Protein AF-A0A1A0VDX7-F1 (afdb_monomer_lite)

Secondary structure (DSSP, 8-state):
------PPPPPHHHHHHHHHHHHHHHHHHHHHHTT---HHHHHHHHHHHHHS---HHHHHHS----TT-GGGHHHHHHHHHTSPTTS---EES-GGGHHHHHHHHHHHHHH-TT-EEEEEEEETTEEEEEEE--TT--HHHHHHHHHHHHHHHHTTTS---PPPP--------

Structure (mmCIF, N/CA/C/O backbone):
data_AF-A0A1A0VDX7-F1
#
_entry.id   AF-A0A1A0VDX7-F1
#
loop_
_atom_site.group_PDB
_atom_site.id
_atom_site.type_symbol
_atom_site.label_atom_id
_atom_site.label_alt_id
_atom_site.label_comp_id
_atom_site.label_asym_id
_atom_site.label_entity_id
_atom_site.label_seq_id
_atom_site.pdbx_PDB_ins_code
_atom_site.Cartn_x
_atom_site.Cartn_y
_atom_site.Cartn_z
_atom_site.occupancy
_atom_site.B_iso_or_equiv
_atom_site.auth_seq_id
_atom_site.auth_comp_id
_atom_site.auth_asym_id
_atom_site.auth_atom_id
_atom_site.pdbx_PDB_model_num
ATOM 1 N N . MET A 1 1 ? 23.451 -8.815 0.748 1.00 27.81 1 MET A N 1
ATOM 2 C CA . MET A 1 1 ? 23.181 -9.697 1.904 1.00 27.81 1 MET A CA 1
ATOM 3 C C . MET A 1 1 ? 21.747 -9.428 2.319 1.00 27.81 1 MET A C 1
ATOM 5 O O . MET A 1 1 ? 21.522 -8.558 3.147 1.00 27.81 1 MET A O 1
ATOM 9 N N . SER A 1 2 ? 20.785 -10.066 1.654 1.00 35.44 2 SER A N 1
ATOM 10 C CA . SER A 1 2 ? 19.369 -9.882 1.971 1.00 35.44 2 SER A CA 1
ATOM 11 C C . SER A 1 2 ? 19.094 -10.648 3.253 1.00 35.44 2 SER A C 1
ATOM 13 O O . SER A 1 2 ? 19.196 -11.874 3.272 1.00 35.44 2 SER A O 1
ATOM 15 N N . ALA A 1 3 ? 18.869 -9.915 4.341 1.00 36.47 3 ALA A N 1
ATOM 16 C CA . ALA A 1 3 ? 18.320 -10.501 5.543 1.00 36.47 3 ALA A CA 1
ATOM 17 C C . ALA A 1 3 ? 16.961 -11.082 5.154 1.00 36.47 3 ALA A C 1
ATOM 19 O O . ALA A 1 3 ? 16.063 -10.350 4.741 1.00 36.47 3 ALA A O 1
ATOM 20 N N . ASP A 1 4 ? 16.854 -12.402 5.244 1.00 40.34 4 ASP A N 1
ATOM 21 C CA . ASP A 1 4 ? 15.592 -13.121 5.333 1.00 40.34 4 ASP A CA 1
ATOM 22 C C . ASP A 1 4 ? 14.968 -12.702 6.675 1.00 40.34 4 ASP A C 1
ATOM 24 O O . ASP A 1 4 ? 15.114 -13.354 7.708 1.00 40.34 4 ASP A O 1
ATOM 28 N N . GLY A 1 5 ? 14.457 -11.470 6.700 1.00 41.31 5 GLY A N 1
ATOM 29 C CA . GLY A 1 5 ? 13.836 -10.850 7.853 1.00 41.31 5 GLY A CA 1
ATOM 30 C C . GLY A 1 5 ? 12.484 -11.504 8.018 1.00 41.31 5 GLY A C 1
ATOM 31 O O . GLY A 1 5 ? 11.535 -11.129 7.334 1.00 41.31 5 GLY A O 1
ATOM 32 N N . ALA A 1 6 ? 12.423 -12.529 8.865 1.00 51.28 6 ALA A N 1
ATOM 33 C CA . ALA A 1 6 ? 11.177 -13.163 9.253 1.00 51.28 6 ALA A CA 1
ATOM 34 C C . ALA A 1 6 ? 10.200 -12.067 9.699 1.00 51.28 6 ALA A C 1
ATOM 36 O O . ALA A 1 6 ? 10.399 -11.439 10.739 1.00 51.28 6 ALA A O 1
ATOM 37 N N . ILE A 1 7 ? 9.190 -11.794 8.869 1.00 55.62 7 ILE A N 1
ATOM 38 C CA . ILE A 1 7 ? 8.160 -10.810 9.187 1.00 55.62 7 ILE A CA 1
ATOM 39 C C . ILE A 1 7 ? 7.453 -11.323 10.441 1.00 55.62 7 ILE A C 1
ATOM 41 O O . ILE A 1 7 ? 6.972 -12.459 10.425 1.00 55.62 7 ILE A O 1
ATOM 45 N N . PRO A 1 8 ? 7.417 -10.544 11.533 1.00 57.72 8 PRO A N 1
ATOM 46 C CA . PRO A 1 8 ? 6.766 -10.989 12.749 1.00 57.72 8 PRO A CA 1
ATOM 47 C C . PRO A 1 8 ? 5.265 -11.146 12.483 1.00 57.72 8 PRO A C 1
ATOM 49 O O . PRO A 1 8 ? 4.595 -10.211 12.042 1.00 57.72 8 PRO A O 1
ATOM 52 N N . GLU A 1 9 ? 4.739 -12.343 12.730 1.00 52.75 9 GLU A N 1
ATOM 53 C CA . GLU A 1 9 ? 3.300 -12.585 12.785 1.00 52.75 9 GLU A CA 1
ATOM 54 C C . GLU A 1 9 ? 2.796 -12.253 14.194 1.00 52.75 9 GLU A C 1
ATOM 56 O O . GLU A 1 9 ? 3.409 -12.639 15.196 1.00 52.75 9 GLU A O 1
ATOM 61 N N . LEU A 1 10 ? 1.655 -11.562 14.292 1.00 54.03 10 LEU A N 1
ATOM 62 C CA . LEU A 1 10 ? 0.918 -11.506 15.553 1.00 54.03 10 LEU A CA 1
ATOM 63 C C . LEU A 1 10 ? 0.532 -12.941 15.910 1.00 54.03 10 LEU A C 1
ATOM 65 O O . LEU A 1 10 ? -0.225 -13.574 15.182 1.00 54.03 10 LEU A O 1
ATOM 69 N N . SER A 1 11 ? 1.035 -13.456 17.033 1.00 52.56 11 SER A N 1
ATOM 70 C CA . SER A 1 11 ? 0.619 -14.780 17.510 1.00 52.56 11 SER A CA 1
ATOM 71 C C . SER A 1 11 ? -0.908 -14.841 17.679 1.00 52.56 11 SER A C 1
ATOM 73 O O . SER A 1 11 ? -1.513 -13.846 18.091 1.00 52.56 11 SER A O 1
ATOM 75 N N . ASP A 1 12 ? -1.522 -16.012 17.469 1.00 51.88 12 ASP A N 1
ATOM 76 C CA . ASP A 1 12 ? -2.977 -16.252 17.604 1.00 51.88 12 ASP A CA 1
ATOM 77 C C . ASP A 1 12 ? -3.584 -15.704 18.917 1.00 51.88 12 ASP A C 1
ATOM 79 O O . ASP A 1 12 ? -4.766 -15.364 19.002 1.00 51.88 12 ASP A O 1
ATOM 83 N N . ARG A 1 13 ? -2.764 -15.591 19.973 1.00 52.97 13 ARG A N 1
ATOM 84 C CA . ARG A 1 13 ? -3.149 -15.060 21.290 1.00 52.97 13 ARG A CA 1
ATOM 85 C C . ARG A 1 13 ? -3.329 -13.533 21.308 1.00 52.97 13 ARG A C 1
ATOM 87 O O . ARG A 1 13 ? -4.023 -13.025 22.187 1.00 52.97 13 ARG A O 1
ATOM 94 N N . GLN A 1 14 ? -2.716 -12.810 20.373 1.00 52.97 14 GLN A N 1
ATOM 95 C CA . GLN A 1 14 ? -2.766 -11.347 20.263 1.00 52.97 14 GLN A CA 1
ATOM 96 C C . GLN A 1 14 ? -3.724 -10.849 19.172 1.00 52.97 14 GLN A C 1
ATOM 98 O O . GLN A 1 14 ? -4.194 -9.715 19.249 1.00 52.97 14 GLN A O 1
ATOM 103 N N . GLU A 1 15 ? -4.094 -11.699 18.211 1.00 57.47 15 GLU A N 1
ATOM 104 C CA . GLU A 1 15 ? -4.949 -11.312 17.084 1.00 57.47 15 GLU A CA 1
ATOM 105 C C . GLU A 1 15 ? -6.391 -10.961 17.507 1.00 57.47 15 GLU A C 1
ATOM 107 O O . GLU A 1 15 ? -6.949 -9.951 17.075 1.00 57.47 15 GLU A O 1
ATOM 112 N N . MET A 1 16 ? -6.998 -11.755 18.399 1.00 53.91 16 MET A N 1
ATOM 113 C CA . MET A 1 16 ? -8.359 -11.507 18.901 1.00 53.91 16 MET A CA 1
ATOM 114 C C . MET A 1 16 ? -8.468 -10.215 19.742 1.00 53.91 16 MET A C 1
ATOM 116 O O . MET A 1 16 ? -9.358 -9.409 19.455 1.00 53.91 16 MET A O 1
ATOM 120 N N . PRO A 1 17 ? -7.579 -9.956 20.728 1.00 61.50 17 PRO A N 1
ATOM 121 C CA . PRO A 1 17 ? -7.538 -8.675 21.438 1.00 61.50 17 PRO A CA 1
ATOM 122 C C . PRO A 1 17 ? -7.327 -7.480 20.505 1.00 61.50 17 PRO A C 1
ATOM 124 O O . PRO A 1 17 ? -7.993 -6.459 20.652 1.00 61.50 17 PRO A O 1
ATOM 127 N N . TRP A 1 18 ? -6.450 -7.615 19.509 1.00 60.97 18 TRP A N 1
ATOM 128 C CA . TRP A 1 18 ? -6.153 -6.545 18.562 1.00 60.97 18 TRP A CA 1
ATOM 129 C C . TRP A 1 18 ? -7.344 -6.191 17.666 1.00 60.97 18 TRP A C 1
ATOM 131 O O . TRP A 1 18 ? -7.665 -5.012 17.499 1.00 60.97 18 TRP A O 1
ATOM 141 N N . ARG A 1 19 ? -8.047 -7.197 17.129 1.00 63.59 19 ARG A N 1
ATOM 142 C CA . ARG A 1 19 ? -9.270 -6.989 16.335 1.00 63.59 19 ARG A CA 1
ATOM 143 C C . ARG A 1 19 ? -10.370 -6.299 17.147 1.00 63.59 19 ARG A C 1
ATOM 145 O O . ARG A 1 19 ? -11.067 -5.436 16.619 1.00 63.59 19 ARG A O 1
ATOM 152 N N . ALA A 1 20 ? -10.504 -6.640 18.429 1.00 63.88 20 ALA A N 1
ATOM 153 C CA . ALA A 1 20 ? -11.453 -5.980 19.323 1.00 63.88 20 ALA A CA 1
ATOM 154 C C . ALA A 1 20 ? -11.070 -4.511 19.569 1.00 63.88 20 ALA A C 1
ATOM 156 O O . ALA A 1 20 ? -11.893 -3.621 19.386 1.00 63.88 20 ALA A O 1
ATOM 157 N N . VAL A 1 21 ? -9.801 -4.240 19.887 1.00 64.81 21 VAL A N 1
ATOM 158 C CA . VAL A 1 21 ? -9.303 -2.878 20.141 1.00 64.81 21 VAL A CA 1
ATOM 159 C C . VAL A 1 21 ? -9.393 -1.986 18.901 1.00 64.81 21 VAL A C 1
ATOM 161 O O . VAL A 1 21 ? -9.791 -0.830 19.005 1.00 64.81 21 VAL A O 1
ATOM 164 N N . THR A 1 22 ? -9.066 -2.500 17.714 1.00 63.88 22 THR A N 1
ATOM 165 C CA . THR A 1 22 ? -9.176 -1.734 16.459 1.00 63.88 22 THR A CA 1
ATOM 166 C C . THR A 1 22 ? -10.621 -1.441 16.070 1.00 63.88 22 THR A C 1
ATOM 168 O O . THR A 1 22 ? -10.902 -0.345 15.584 1.00 63.88 22 THR A O 1
ATOM 171 N N . SER A 1 23 ? -11.548 -2.371 16.322 1.00 64.88 23 SER A N 1
ATOM 172 C CA . SER A 1 23 ? -12.982 -2.126 16.143 1.00 64.88 23 SER A CA 1
ATOM 173 C C . SER A 1 23 ? -13.500 -1.066 17.120 1.00 64.88 23 SER A C 1
ATOM 175 O O . SER A 1 23 ? -14.141 -0.115 16.676 1.00 64.88 23 SER A O 1
ATOM 177 N N . ASP A 1 24 ? -13.165 -1.183 18.412 1.00 64.38 24 ASP A N 1
ATOM 178 C CA . ASP A 1 24 ? -13.534 -0.212 19.454 1.00 64.38 24 ASP A CA 1
ATOM 179 C C . ASP A 1 24 ? -13.005 1.192 19.114 1.00 64.38 24 ASP A C 1
ATOM 181 O O . ASP A 1 24 ? -13.719 2.186 19.243 1.00 64.38 24 ASP A O 1
ATOM 185 N N . LEU A 1 25 ? -11.759 1.294 18.636 1.00 65.12 25 LEU A N 1
ATOM 186 C CA . LEU A 1 25 ? -11.162 2.563 18.211 1.00 65.12 25 LEU A CA 1
ATOM 187 C C . LEU A 1 25 ? -11.836 3.146 16.967 1.00 65.12 25 LEU A C 1
ATOM 189 O O . LEU A 1 25 ? -11.978 4.365 16.875 1.00 65.12 25 LEU A O 1
ATOM 193 N N . ARG A 1 26 ? -12.257 2.305 16.016 1.00 69.06 26 ARG A N 1
ATOM 194 C CA . ARG A 1 26 ? -12.993 2.756 14.829 1.00 69.06 26 ARG A CA 1
ATOM 195 C C . ARG A 1 26 ? -14.366 3.306 15.207 1.00 69.06 26 ARG A C 1
ATOM 197 O O . ARG A 1 26 ? -14.685 4.419 14.806 1.00 69.06 26 ARG A O 1
ATOM 204 N N . GLU A 1 27 ? -15.127 2.570 16.012 1.00 70.25 27 GLU A N 1
ATOM 205 C CA . GLU A 1 27 ? -16.433 3.007 16.526 1.00 70.25 27 GLU A CA 1
ATOM 206 C C . GLU A 1 27 ? -16.302 4.305 17.339 1.00 70.25 27 GLU A C 1
ATOM 208 O O . GLU A 1 27 ? -17.075 5.249 17.180 1.00 70.25 27 GLU A O 1
ATOM 213 N N . MET A 1 28 ? -15.262 4.409 18.167 1.00 72.06 28 MET A N 1
ATOM 214 C CA . MET A 1 28 ? -14.940 5.645 18.879 1.00 72.06 28 MET A CA 1
ATOM 215 C C . MET A 1 28 ? -14.585 6.796 17.937 1.00 72.06 28 MET A C 1
ATOM 217 O O . MET A 1 28 ? -15.014 7.923 18.174 1.00 72.06 28 MET A O 1
ATOM 221 N N . GLY A 1 29 ? -13.832 6.534 16.867 1.00 65.88 29 GLY A N 1
ATOM 222 C CA . GLY A 1 29 ? -13.526 7.518 15.829 1.00 65.88 29 GLY A CA 1
ATOM 223 C C . GLY A 1 29 ? -14.785 8.041 15.135 1.00 65.88 29 GLY A C 1
ATOM 224 O O . GLY A 1 29 ? -14.930 9.251 14.978 1.00 65.88 29 GLY A O 1
ATOM 225 N N . GLU A 1 30 ? -15.722 7.152 14.801 1.00 75.31 30 GLU A N 1
ATOM 226 C CA . GLU A 1 30 ? -17.039 7.508 14.254 1.00 75.31 30 GLU A CA 1
ATOM 227 C C . GLU A 1 30 ? -17.811 8.410 15.231 1.00 75.31 30 GLU A C 1
ATOM 229 O O . GLU A 1 30 ? -18.251 9.495 14.855 1.00 75.31 30 GLU A O 1
ATOM 234 N N . ARG A 1 31 ? -17.859 8.055 16.524 1.00 66.81 31 ARG A N 1
ATOM 235 C CA . ARG A 1 31 ? -18.506 8.879 17.563 1.00 66.81 31 ARG A CA 1
ATOM 236 C C . ARG A 1 31 ? -17.848 10.247 17.750 1.00 66.81 31 ARG A C 1
ATOM 238 O O . ARG A 1 31 ? -18.543 11.231 18.002 1.00 66.81 31 ARG A O 1
ATOM 245 N N . VAL A 1 32 ? -16.521 10.335 17.641 1.00 70.62 32 VAL A N 1
ATOM 246 C CA . VAL A 1 32 ? -15.788 11.612 17.693 1.00 70.62 32 VAL A CA 1
ATOM 247 C C . VAL A 1 32 ? -16.136 12.479 16.482 1.00 70.62 32 VAL A C 1
ATOM 249 O O . VAL A 1 32 ? -16.413 13.665 16.651 1.00 70.62 32 VAL A O 1
ATOM 252 N N . CYS A 1 33 ? -16.164 11.902 15.278 1.00 66.25 33 CYS A N 1
ATOM 253 C CA . CYS A 1 33 ? -16.541 12.607 14.052 1.00 66.25 33 CYS A CA 1
ATOM 254 C C . CYS A 1 33 ? -17.996 13.095 14.072 1.00 66.25 33 CYS A C 1
ATOM 256 O O . CYS A 1 33 ? -18.263 14.216 13.641 1.00 66.25 33 CYS A O 1
ATOM 258 N N . ASP A 1 34 ? -18.902 12.301 14.639 1.00 76.19 34 ASP A N 1
ATOM 259 C CA . ASP A 1 34 ? -20.319 12.643 14.788 1.00 76.19 34 ASP A CA 1
ATOM 260 C C . ASP A 1 34 ? -20.593 13.571 15.990 1.00 76.19 34 ASP A C 1
ATOM 262 O O . ASP A 1 34 ? -21.730 13.983 16.220 1.00 76.19 34 ASP A O 1
ATOM 266 N N . GLY A 1 35 ? -19.563 13.912 16.777 1.00 75.00 35 GLY A N 1
ATOM 267 C CA . GLY A 1 35 ? -19.669 14.782 17.954 1.00 75.00 35 GLY A CA 1
ATOM 268 C C . GLY A 1 35 ? -20.400 14.154 19.148 1.00 75.00 35 GLY A C 1
ATOM 269 O O . GLY A 1 35 ? -20.801 14.864 20.067 1.00 75.00 35 GLY A O 1
ATOM 270 N N . THR A 1 36 ? -20.586 12.832 19.139 1.00 79.38 36 THR A N 1
ATOM 271 C CA . THR A 1 36 ? -21.302 12.058 20.170 1.00 79.38 36 THR A CA 1
ATOM 272 C C . THR A 1 36 ? -20.369 11.369 21.171 1.00 79.38 36 THR A C 1
ATOM 274 O O . THR A 1 36 ? -20.831 10.744 22.131 1.00 79.38 36 THR A O 1
ATOM 277 N N . ALA A 1 37 ? -19.053 11.459 20.966 1.00 81.56 37 ALA A N 1
ATOM 278 C CA . ALA A 1 37 ? -18.064 10.959 21.911 1.00 81.56 37 ALA A CA 1
ATOM 279 C C . ALA A 1 37 ? -17.883 11.925 23.085 1.00 81.56 37 ALA A C 1
ATOM 281 O O . ALA A 1 37 ? -17.656 13.122 22.897 1.00 81.56 37 ALA A O 1
ATOM 282 N N . THR A 1 38 ? -17.922 11.390 24.304 1.00 80.50 38 THR A N 1
ATOM 283 C CA . THR A 1 38 ? -17.536 12.140 25.502 1.00 80.50 38 THR A CA 1
ATOM 284 C C . THR A 1 38 ? -16.036 11.996 25.776 1.00 80.50 38 THR A C 1
ATOM 286 O O . THR A 1 38 ? -15.381 11.066 25.295 1.00 80.50 38 THR A O 1
ATOM 289 N N . THR A 1 39 ? -15.481 12.899 26.588 1.00 74.75 39 THR A N 1
ATOM 290 C CA . THR A 1 39 ? -14.096 12.803 27.089 1.00 74.75 39 THR A CA 1
ATOM 291 C C . THR A 1 39 ? -13.855 11.515 27.887 1.00 74.75 39 THR A C 1
ATOM 293 O O . THR A 1 39 ? -12.774 10.933 27.822 1.00 74.75 39 THR A O 1
ATOM 296 N N . GLU A 1 40 ? -14.863 11.036 28.623 1.00 76.00 40 GLU A N 1
ATOM 297 C CA . GLU A 1 40 ? -14.790 9.776 29.373 1.00 76.00 40 GLU A CA 1
ATOM 298 C C . GLU A 1 40 ? -14.754 8.560 28.444 1.00 76.00 40 GLU A C 1
ATOM 300 O O . GLU A 1 40 ? -13.942 7.662 28.663 1.00 76.00 40 GLU A O 1
ATOM 305 N N . ASP A 1 41 ? -15.545 8.558 27.366 1.00 72.56 41 ASP A N 1
ATOM 306 C CA . ASP A 1 41 ? -15.489 7.506 26.344 1.00 72.56 41 ASP A CA 1
ATOM 307 C C . ASP A 1 41 ? -14.098 7.434 25.686 1.00 72.56 41 ASP A C 1
ATOM 309 O O . ASP A 1 41 ? -13.554 6.348 25.472 1.00 72.56 41 ASP A O 1
ATOM 313 N N . THR A 1 42 ? -13.483 8.590 25.403 1.00 66.38 42 THR A N 1
ATOM 314 C CA . THR A 1 42 ? -12.137 8.658 24.802 1.00 66.38 42 THR A CA 1
ATOM 315 C C . THR A 1 42 ? -11.059 8.161 25.758 1.00 66.38 42 THR A C 1
ATOM 317 O O . THR A 1 42 ? -10.201 7.371 25.360 1.00 66.38 42 THR A O 1
ATOM 320 N N . HIS A 1 43 ? -11.118 8.562 27.028 1.00 69.62 43 HIS A N 1
ATOM 321 C CA . HIS A 1 43 ? -10.208 8.065 28.061 1.00 69.62 43 HIS A CA 1
ATOM 322 C C . HIS A 1 43 ? -10.365 6.561 28.305 1.00 69.62 43 HIS A C 1
ATOM 324 O O . HIS A 1 43 ? -9.368 5.859 28.474 1.00 69.62 43 HIS A O 1
ATOM 330 N N . ALA A 1 44 ? -11.594 6.044 28.299 1.00 74.31 44 ALA A N 1
ATOM 331 C CA . ALA A 1 44 ? -11.850 4.620 28.468 1.00 74.31 44 ALA A CA 1
ATOM 332 C C . ALA A 1 44 ? -11.267 3.797 27.309 1.00 74.31 44 ALA A C 1
ATOM 334 O O . ALA A 1 44 ? -10.619 2.780 27.556 1.00 74.31 44 ALA A O 1
ATOM 335 N N . ALA A 1 45 ? -11.439 4.249 26.063 1.00 68.62 45 ALA A N 1
ATOM 336 C CA . ALA A 1 45 ? -10.856 3.599 24.890 1.00 68.62 45 ALA A CA 1
ATOM 337 C C . ALA A 1 45 ? -9.317 3.626 24.917 1.00 68.62 45 ALA A C 1
ATOM 339 O O . ALA A 1 45 ? -8.671 2.605 24.681 1.00 68.62 45 ALA A O 1
ATOM 340 N N . LEU A 1 46 ? -8.725 4.766 25.290 1.00 63.12 46 LEU A N 1
ATOM 341 C CA . LEU A 1 46 ? -7.273 4.911 25.410 1.00 63.12 46 LEU A CA 1
ATOM 342 C C . LEU A 1 46 ? -6.689 4.025 26.523 1.00 63.12 46 LEU A C 1
ATOM 344 O O . LEU A 1 46 ? -5.665 3.378 26.321 1.00 63.12 46 LEU A O 1
ATOM 348 N N . ASN A 1 47 ? -7.354 3.937 27.678 1.00 69.44 47 ASN A N 1
ATOM 349 C CA . ASN A 1 47 ? -6.919 3.071 28.775 1.00 69.44 47 ASN A CA 1
ATOM 350 C C . ASN A 1 47 ? -6.957 1.585 28.396 1.00 69.44 47 ASN A C 1
ATOM 352 O O . ASN A 1 47 ? -6.071 0.839 28.810 1.00 69.44 47 ASN A O 1
ATOM 356 N N . ARG A 1 48 ? -7.936 1.145 27.592 1.00 68.44 48 ARG A N 1
ATOM 357 C CA . ARG A 1 48 ? -7.959 -0.226 27.052 1.00 68.44 48 ARG A CA 1
ATOM 358 C C . ARG A 1 48 ? -6.781 -0.476 26.116 1.00 68.44 48 ARG A C 1
ATOM 360 O O . ARG A 1 48 ? -6.136 -1.505 26.256 1.00 68.44 48 ARG A O 1
ATOM 367 N N . LEU A 1 49 ? -6.467 0.480 25.236 1.00 63.94 49 LEU A N 1
ATOM 368 C CA . LEU A 1 49 ? -5.319 0.395 24.329 1.00 63.94 49 LEU A CA 1
ATOM 369 C C . LEU A 1 49 ? -3.990 0.276 25.094 1.00 63.94 49 LEU A C 1
ATOM 371 O O . LEU A 1 49 ? -3.186 -0.588 24.772 1.00 63.94 49 LEU A O 1
ATOM 375 N N . ILE A 1 50 ? -3.778 1.099 26.127 1.00 61.75 50 ILE A N 1
ATOM 376 C CA . ILE A 1 50 ? -2.550 1.085 26.948 1.00 61.75 50 ILE A CA 1
ATOM 377 C C . ILE A 1 50 ? -2.460 -0.182 27.814 1.00 61.75 50 ILE A C 1
ATOM 379 O O . ILE A 1 50 ? -1.369 -0.650 28.120 1.00 61.75 50 ILE A O 1
ATOM 383 N N . SER A 1 51 ? -3.604 -0.746 28.209 1.00 66.56 51 SER A N 1
ATOM 384 C CA . SER A 1 51 ? -3.659 -1.990 28.989 1.00 66.56 51 SER A CA 1
ATOM 385 C C . SER A 1 51 ? -3.426 -3.244 28.140 1.00 66.56 51 SER A C 1
ATOM 387 O O . SER A 1 51 ? -3.266 -4.332 28.694 1.00 66.56 51 SER A O 1
ATOM 389 N N . CYS A 1 52 ? -3.425 -3.126 26.809 1.00 64.06 52 CYS A N 1
ATOM 390 C CA . CYS A 1 52 ? -3.002 -4.207 25.936 1.00 64.06 52 CYS A CA 1
ATOM 391 C C . CYS A 1 52 ? -1.474 -4.281 25.937 1.00 64.06 52 CYS A C 1
ATOM 393 O O . CYS A 1 52 ? -0.801 -3.387 25.435 1.00 64.06 52 CYS A O 1
ATOM 395 N N . ASP A 1 53 ? -0.941 -5.367 26.496 1.00 60.09 53 ASP A N 1
ATOM 396 C CA . ASP A 1 53 ? 0.488 -5.696 26.507 1.00 60.09 53 ASP A CA 1
ATOM 397 C C . ASP A 1 53 ? 0.932 -6.132 25.098 1.00 60.09 53 ASP A C 1
ATOM 399 O O . ASP A 1 53 ? 1.113 -7.315 24.794 1.00 60.09 53 ASP A O 1
ATOM 403 N N . ILE A 1 54 ? 0.950 -5.165 24.181 1.00 63.41 54 ILE A N 1
ATOM 404 C CA . ILE A 1 54 ? 1.346 -5.333 22.787 1.00 63.41 54 ILE A CA 1
ATOM 405 C C . ILE A 1 54 ? 2.657 -4.589 22.605 1.00 63.41 54 ILE A C 1
ATOM 407 O O . ILE A 1 54 ? 2.742 -3.386 22.853 1.00 63.41 54 ILE A O 1
ATOM 411 N N . ASP A 1 55 ? 3.665 -5.312 22.131 1.00 67.75 55 ASP A N 1
ATOM 412 C CA . ASP A 1 55 ? 4.926 -4.715 21.733 1.00 67.75 55 ASP A CA 1
ATOM 413 C C . ASP A 1 55 ? 4.697 -3.766 20.530 1.00 67.75 55 ASP A C 1
ATOM 415 O O . ASP A 1 55 ? 4.253 -4.220 19.466 1.00 67.75 55 ASP A O 1
ATOM 419 N N . PRO A 1 56 ? 4.950 -2.448 20.669 1.00 62.66 56 PRO A N 1
ATOM 420 C CA . PRO A 1 56 ? 4.660 -1.466 19.622 1.00 62.66 56 PRO A CA 1
ATOM 421 C C . PRO A 1 56 ? 5.432 -1.721 18.323 1.00 62.66 56 PRO A C 1
ATOM 423 O O . PRO A 1 56 ? 4.947 -1.403 17.237 1.00 62.66 56 PRO A O 1
ATOM 426 N N . GLU A 1 57 ? 6.631 -2.295 18.427 1.00 63.81 57 GLU A N 1
ATOM 427 C CA . GLU A 1 57 ? 7.477 -2.630 17.284 1.00 63.81 57 GLU A CA 1
ATOM 428 C C . GLU A 1 57 ? 6.903 -3.822 16.503 1.00 63.81 57 GLU A C 1
ATOM 430 O O . GLU A 1 57 ? 6.749 -3.754 15.280 1.00 63.81 57 GLU A O 1
ATOM 435 N N . THR A 1 58 ? 6.469 -4.866 17.209 1.00 67.81 58 THR A N 1
ATOM 436 C CA . THR A 1 58 ? 5.756 -6.021 16.644 1.00 67.81 58 THR A CA 1
ATOM 437 C C . THR A 1 58 ? 4.468 -5.593 15.942 1.00 67.81 58 THR A C 1
ATOM 439 O O . THR A 1 58 ? 4.196 -6.023 14.819 1.00 67.81 58 THR A O 1
ATOM 442 N N . LEU A 1 59 ? 3.695 -4.692 16.553 1.00 64.31 59 LEU A N 1
ATOM 443 C CA . LEU A 1 59 ? 2.444 -4.201 15.977 1.00 64.31 59 LEU A CA 1
ATOM 444 C C . LEU A 1 59 ? 2.660 -3.445 14.659 1.00 64.31 59 LEU A C 1
ATOM 446 O O . LEU A 1 59 ? 1.930 -3.662 13.693 1.00 64.31 59 LEU A O 1
ATOM 450 N N . CYS A 1 60 ? 3.674 -2.581 14.601 1.00 63.66 60 CYS A N 1
ATOM 451 C CA . CYS A 1 60 ? 4.015 -1.829 13.393 1.00 63.66 60 CYS A CA 1
ATOM 452 C C . CYS A 1 60 ? 4.500 -2.735 12.250 1.00 63.66 60 CYS A C 1
ATOM 454 O O . CYS A 1 60 ? 4.265 -2.434 11.077 1.00 63.66 60 CYS A O 1
ATOM 456 N N . ASN A 1 61 ? 5.158 -3.846 12.576 1.00 73.50 61 ASN A N 1
ATOM 457 C CA . ASN A 1 61 ? 5.764 -4.732 11.586 1.00 73.50 61 ASN A CA 1
ATOM 458 C C . ASN A 1 61 ? 4.861 -5.902 11.162 1.00 73.50 61 ASN A C 1
ATOM 460 O O . ASN A 1 61 ? 5.186 -6.574 10.182 1.00 73.50 61 ASN A O 1
ATOM 464 N N . THR A 1 62 ? 3.722 -6.127 11.821 1.00 74.00 62 THR A N 1
ATOM 465 C CA . THR A 1 62 ? 2.805 -7.215 11.449 1.00 74.00 62 THR A CA 1
ATOM 466 C C . THR A 1 62 ? 1.989 -6.879 10.200 1.00 74.00 62 THR A C 1
ATOM 468 O O . THR A 1 62 ? 1.455 -5.779 10.069 1.00 74.00 62 THR A O 1
ATOM 471 N N . LEU A 1 63 ? 1.830 -7.856 9.299 1.00 76.44 63 LEU A N 1
ATOM 472 C CA . LEU A 1 63 ? 0.973 -7.756 8.113 1.00 76.44 63 LEU A CA 1
ATOM 473 C C . LEU A 1 63 ? -0.508 -7.634 8.504 1.00 76.44 63 LEU A C 1
ATOM 475 O O . LEU A 1 63 ? -1.138 -8.607 8.914 1.00 76.44 63 LEU A O 1
ATOM 479 N N . CYS A 1 64 ? -1.094 -6.452 8.321 1.00 75.31 64 CYS A N 1
ATOM 480 C CA . CYS A 1 64 ? -2.523 -6.240 8.534 1.00 75.31 64 CYS A CA 1
ATOM 481 C C . CYS A 1 64 ? -3.292 -6.412 7.215 1.00 75.31 64 CYS A C 1
ATOM 483 O O . CYS A 1 64 ? -3.543 -5.443 6.491 1.00 75.31 64 CYS A O 1
ATOM 485 N N . ILE A 1 65 ? -3.641 -7.660 6.881 1.00 76.50 65 ILE A N 1
ATOM 486 C CA . ILE A 1 65 ? -4.473 -7.969 5.710 1.00 76.50 65 ILE A CA 1
ATOM 487 C C . ILE A 1 65 ? -5.945 -7.687 6.060 1.00 76.50 65 ILE A C 1
ATOM 489 O O . ILE A 1 65 ? -6.453 -8.251 7.034 1.00 76.50 65 ILE A O 1
ATOM 493 N N . PRO A 1 66 ? -6.663 -6.854 5.281 1.00 76.56 66 PRO A N 1
ATOM 494 C CA . PRO A 1 66 ? -8.083 -6.614 5.511 1.00 76.56 66 PRO A CA 1
ATOM 495 C C . PRO A 1 66 ? -8.903 -7.918 5.433 1.00 76.56 66 PRO A C 1
ATOM 497 O O . PRO A 1 66 ? -8.719 -8.698 4.494 1.00 76.56 66 PRO A O 1
ATOM 500 N N . PRO A 1 67 ? -9.834 -8.179 6.371 1.00 72.69 67 PRO A N 1
ATOM 501 C CA . PRO A 1 67 ? -10.621 -9.418 6.384 1.00 72.69 67 PRO A CA 1
ATOM 502 C C . PRO A 1 67 ? -11.577 -9.541 5.184 1.00 72.69 67 PRO A C 1
ATOM 504 O O . PRO A 1 67 ? -12.002 -10.639 4.832 1.00 72.69 67 PRO A O 1
ATOM 507 N N . ASP A 1 68 ? -11.904 -8.425 4.536 1.00 78.62 68 ASP A N 1
ATOM 508 C CA . ASP A 1 68 ? -12.722 -8.317 3.328 1.00 78.62 68 ASP A CA 1
ATOM 509 C C . ASP A 1 68 ? -11.905 -8.401 2.024 1.00 78.62 68 ASP A C 1
ATOM 511 O O . ASP A 1 68 ? -12.469 -8.288 0.934 1.00 78.62 68 ASP A O 1
ATOM 515 N N . ALA A 1 69 ? -10.591 -8.660 2.100 1.00 78.12 69 ALA A N 1
ATOM 516 C CA . ALA A 1 69 ? -9.716 -8.769 0.930 1.00 78.12 69 ALA A CA 1
ATOM 517 C C . ALA A 1 69 ? -10.147 -9.865 -0.061 1.00 78.12 69 ALA A C 1
ATOM 519 O O . ALA A 1 69 ? -9.931 -9.734 -1.271 1.00 78.12 69 ALA A O 1
ATOM 520 N N . GLY A 1 70 ? -10.773 -10.943 0.426 1.00 85.44 70 GLY A N 1
ATOM 521 C CA . GLY A 1 70 ? -11.278 -12.041 -0.399 1.00 85.44 70 GLY A CA 1
ATOM 522 C C . GLY A 1 70 ? -10.220 -12.557 -1.383 1.00 85.44 70 GLY A C 1
ATOM 523 O O . GLY A 1 70 ? -9.111 -12.907 -0.993 1.00 85.44 70 GLY A O 1
ATOM 524 N N . ARG A 1 71 ? -10.536 -12.544 -2.686 1.00 87.12 71 ARG A N 1
ATOM 525 C CA . ARG A 1 71 ? -9.622 -12.991 -3.760 1.00 87.12 71 ARG A CA 1
ATOM 526 C C . ARG A 1 71 ? -8.349 -12.149 -3.929 1.00 87.12 71 ARG A C 1
ATOM 528 O O . ARG A 1 71 ? -7.480 -12.534 -4.700 1.00 87.12 71 ARG A O 1
ATOM 535 N N . TYR A 1 72 ? -8.273 -10.982 -3.293 1.00 87.06 72 TYR A N 1
ATOM 536 C CA . TYR A 1 72 ? -7.129 -10.075 -3.379 1.00 87.06 72 TYR A CA 1
ATOM 537 C C . TYR A 1 72 ? -6.174 -10.205 -2.191 1.00 87.06 72 TYR A C 1
ATOM 539 O O . TYR A 1 72 ? -5.149 -9.531 -2.197 1.00 87.06 72 TYR A O 1
ATOM 547 N N . ALA A 1 73 ? -6.470 -11.062 -1.206 1.00 83.56 73 ALA A N 1
ATOM 548 C CA . ALA A 1 73 ? -5.663 -11.221 0.006 1.00 83.56 73 ALA A CA 1
ATOM 549 C C . ALA A 1 73 ? -4.173 -11.445 -0.299 1.00 83.56 73 ALA A C 1
ATOM 551 O O . ALA A 1 73 ? -3.342 -10.689 0.189 1.00 83.56 73 ALA A O 1
ATOM 552 N N . GLU A 1 74 ? -3.845 -12.379 -1.197 1.00 85.69 74 GLU A N 1
ATOM 553 C CA . GLU A 1 74 ? -2.456 -12.667 -1.594 1.00 85.69 74 GLU A CA 1
ATOM 554 C C . GLU A 1 74 ? -1.760 -11.469 -2.262 1.00 85.69 74 GLU A C 1
ATOM 556 O O . GLU A 1 74 ? -0.567 -11.229 -2.072 1.00 85.69 74 GLU A O 1
ATOM 561 N N . ALA A 1 75 ? -2.497 -10.690 -3.060 1.00 87.56 75 ALA A N 1
ATOM 562 C CA . ALA A 1 75 ? -1.948 -9.505 -3.712 1.00 87.56 75 ALA A CA 1
ATOM 563 C C . ALA A 1 75 ? -1.690 -8.377 -2.708 1.00 87.56 75 ALA A C 1
ATOM 565 O O . ALA A 1 75 ? -0.653 -7.719 -2.775 1.00 87.56 75 ALA A O 1
ATOM 566 N N . LEU A 1 76 ? -2.606 -8.172 -1.759 1.00 87.25 76 LEU A N 1
ATOM 567 C CA . LEU A 1 76 ? -2.425 -7.196 -0.687 1.00 87.25 76 LEU A CA 1
ATOM 568 C C . LEU A 1 76 ? -1.289 -7.610 0.249 1.00 87.25 76 LEU A C 1
ATOM 570 O O . LEU A 1 76 ? -0.484 -6.765 0.623 1.00 87.25 76 LEU A O 1
ATOM 574 N N . GLU A 1 77 ? -1.173 -8.897 0.570 1.00 87.62 77 GLU A N 1
ATOM 575 C CA . GLU A 1 77 ? -0.060 -9.427 1.355 1.00 87.62 77 GLU A CA 1
ATOM 576 C C . GLU A 1 77 ? 1.284 -9.128 0.684 1.00 87.62 77 GLU A C 1
ATOM 578 O O . GLU A 1 77 ? 2.184 -8.585 1.320 1.00 87.62 77 GLU A O 1
ATOM 583 N N . ARG A 1 78 ? 1.411 -9.400 -0.620 1.00 89.62 78 ARG A N 1
ATOM 584 C CA . ARG A 1 78 ? 2.623 -9.092 -1.392 1.00 89.62 78 ARG A CA 1
ATOM 585 C C . ARG A 1 78 ? 2.999 -7.613 -1.312 1.00 89.62 78 ARG A C 1
ATOM 587 O O . ARG A 1 78 ? 4.163 -7.296 -1.095 1.00 89.62 78 ARG A O 1
ATOM 594 N N . ILE A 1 79 ? 2.020 -6.722 -1.439 1.00 88.81 79 ILE A N 1
ATOM 595 C CA . ILE A 1 79 ? 2.226 -5.272 -1.320 1.00 88.81 79 ILE A CA 1
ATOM 596 C C . ILE A 1 79 ? 2.674 -4.896 0.093 1.00 88.81 79 ILE A C 1
ATOM 598 O O . ILE A 1 79 ? 3.603 -4.111 0.252 1.00 88.81 79 ILE A O 1
ATOM 602 N N . LEU A 1 80 ? 2.050 -5.470 1.122 1.00 86.44 80 LEU A N 1
ATOM 603 C CA . LEU A 1 80 ? 2.415 -5.230 2.517 1.00 86.44 80 LEU A CA 1
ATOM 604 C C . LEU A 1 80 ? 3.840 -5.708 2.834 1.00 86.44 80 LEU A C 1
ATOM 606 O O . LEU A 1 80 ? 4.551 -5.047 3.587 1.00 86.44 80 LEU A O 1
ATOM 610 N N . ARG A 1 81 ? 4.296 -6.807 2.221 1.00 87.50 81 ARG A N 1
ATOM 611 C CA . ARG A 1 81 ? 5.681 -7.296 2.343 1.00 87.50 81 ARG A CA 1
ATOM 612 C C . ARG A 1 81 ? 6.711 -6.350 1.715 1.00 87.50 81 ARG A C 1
ATOM 614 O O . ARG A 1 81 ? 7.861 -6.357 2.136 1.00 87.50 81 ARG A O 1
ATOM 621 N N . ARG A 1 82 ? 6.309 -5.509 0.753 1.00 87.50 82 ARG A N 1
ATOM 622 C CA . ARG A 1 82 ? 7.162 -4.456 0.166 1.00 87.50 82 ARG A CA 1
ATOM 623 C C . ARG A 1 82 ? 7.299 -3.222 1.057 1.00 87.50 82 ARG A C 1
ATOM 625 O O . ARG A 1 82 ? 8.042 -2.308 0.700 1.00 87.50 82 ARG A O 1
ATOM 632 N N . ILE A 1 83 ? 6.570 -3.168 2.174 1.00 86.94 83 ILE A N 1
ATOM 633 C CA . ILE A 1 83 ? 6.687 -2.092 3.154 1.00 86.94 83 ILE A CA 1
ATOM 634 C C . ILE A 1 83 ? 7.877 -2.385 4.081 1.00 86.94 83 ILE A C 1
ATOM 636 O O . ILE A 1 83 ? 7.872 -3.432 4.747 1.00 86.94 83 ILE A O 1
ATOM 640 N N . PRO A 1 84 ? 8.896 -1.500 4.135 1.00 83.19 84 PRO A N 1
ATOM 641 C CA . PRO A 1 84 ? 10.035 -1.668 5.032 1.00 83.19 84 PRO A CA 1
ATOM 642 C C . PRO A 1 84 ? 9.610 -1.686 6.505 1.00 83.19 84 PRO A C 1
ATOM 644 O O . PRO A 1 84 ? 8.587 -1.107 6.878 1.00 83.19 84 PRO A O 1
ATOM 647 N N . ASP A 1 85 ? 10.416 -2.320 7.357 1.00 77.62 85 ASP A N 1
ATOM 648 C CA . ASP A 1 85 ? 10.177 -2.320 8.803 1.00 77.62 85 ASP A CA 1
ATOM 649 C C . ASP A 1 85 ? 10.128 -0.888 9.367 1.00 77.62 85 ASP A C 1
ATOM 651 O O . ASP A 1 85 ? 10.801 0.027 8.884 1.00 77.62 85 ASP A O 1
ATOM 655 N N . GLY A 1 86 ? 9.300 -0.684 10.391 1.00 71.62 86 GLY A N 1
ATOM 656 C CA . GLY A 1 86 ? 9.118 0.606 11.062 1.00 71.62 86 GLY A CA 1
ATOM 657 C C . GLY A 1 86 ? 8.150 1.576 10.374 1.00 71.62 86 GLY A C 1
ATOM 658 O O . GLY A 1 86 ? 7.844 2.620 10.947 1.00 71.62 86 GLY A O 1
ATOM 659 N N . TRP A 1 87 ? 7.621 1.245 9.189 1.00 74.44 87 TRP A N 1
ATOM 660 C CA . TRP A 1 87 ? 6.660 2.100 8.469 1.00 74.44 87 TRP A CA 1
ATOM 661 C C . TRP A 1 87 ? 5.187 1.838 8.807 1.00 74.44 87 TRP A C 1
ATOM 663 O O . TRP A 1 87 ? 4.348 2.705 8.555 1.00 74.44 87 TRP A O 1
ATOM 673 N N . GLY A 1 88 ? 4.864 0.679 9.390 1.00 75.81 88 GLY A N 1
ATOM 674 C CA . GLY A 1 88 ? 3.480 0.250 9.601 1.00 75.81 88 GLY A CA 1
ATOM 675 C C . GLY A 1 88 ? 2.935 -0.513 8.392 1.00 75.81 88 GLY A C 1
ATOM 676 O O . GLY A 1 88 ? 2.581 0.090 7.377 1.00 75.81 88 GLY A O 1
ATOM 677 N N . ARG A 1 89 ? 2.830 -1.845 8.483 1.00 81.25 89 ARG A N 1
ATOM 678 C CA . ARG A 1 89 ? 2.317 -2.695 7.390 1.00 81.25 89 ARG A CA 1
ATOM 679 C C . ARG A 1 89 ? 0.783 -2.755 7.370 1.00 81.25 89 ARG A C 1
ATOM 681 O O . ARG A 1 89 ? 0.183 -3.807 7.593 1.00 81.25 89 ARG A O 1
ATOM 688 N N . TRP A 1 90 ? 0.136 -1.627 7.066 1.00 77.94 90 TRP A N 1
ATOM 689 C CA . TRP A 1 90 ? -1.322 -1.537 6.910 1.00 77.94 90 TRP A CA 1
ATOM 690 C C . TRP A 1 90 ? -1.753 -0.819 5.627 1.00 77.94 90 TRP A C 1
ATOM 692 O O . TRP A 1 90 ? -1.031 -0.005 5.050 1.00 77.94 90 TRP A O 1
ATOM 702 N N . ILE A 1 91 ? -2.994 -1.075 5.215 1.00 81.00 91 ILE A N 1
ATOM 703 C CA . ILE A 1 91 ? -3.641 -0.443 4.064 1.00 81.00 91 ILE A CA 1
ATOM 704 C C . ILE A 1 91 ? -4.855 0.349 4.550 1.00 81.00 91 ILE A C 1
ATOM 706 O O . ILE A 1 91 ? -5.680 -0.165 5.298 1.00 81.00 91 ILE A O 1
ATOM 710 N N . SER A 1 92 ? -4.976 1.604 4.116 1.00 80.19 92 SER A N 1
ATOM 711 C CA . SER A 1 92 ? -6.057 2.508 4.538 1.00 80.19 92 SER A CA 1
ATOM 712 C C . SER A 1 92 ? -6.932 2.908 3.343 1.00 80.19 92 SER A C 1
ATOM 714 O O . SER A 1 92 ? -6.957 4.068 2.926 1.00 80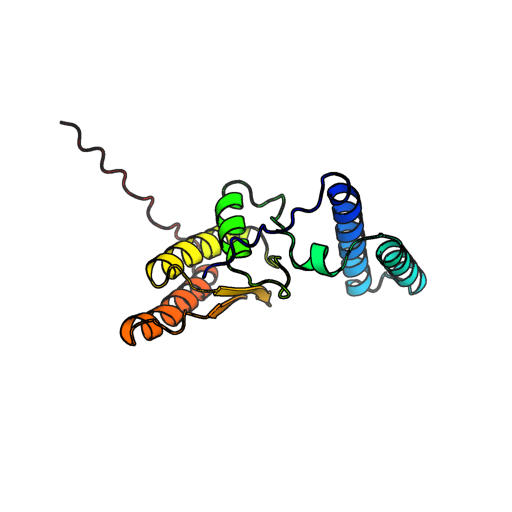.19 92 SER A O 1
ATOM 716 N N . HIS A 1 93 ? -7.589 1.923 2.725 1.00 80.94 93 HIS A N 1
ATOM 717 C CA . HIS A 1 93 ? -8.576 2.123 1.658 1.00 80.94 93 HIS A CA 1
ATOM 718 C C . HIS A 1 93 ? -9.592 0.973 1.591 1.00 80.94 93 HIS A C 1
ATOM 720 O O . HIS A 1 93 ? -9.282 -0.157 1.970 1.00 80.94 93 HIS A O 1
ATOM 726 N N . ASP A 1 94 ? -10.764 1.240 1.018 1.00 79.25 94 ASP A N 1
ATOM 727 C CA . ASP A 1 94 ? -11.852 0.261 0.911 1.00 79.25 94 ASP A CA 1
ATOM 728 C C . ASP A 1 94 ? -11.655 -0.764 -0.222 1.00 79.25 94 ASP A C 1
ATOM 730 O O . ASP A 1 94 ? -10.848 -0.574 -1.142 1.00 79.25 94 ASP A O 1
ATOM 734 N N . ALA A 1 95 ? -12.475 -1.822 -0.210 1.00 81.38 95 ALA A N 1
ATOM 735 C CA . ALA A 1 95 ? -12.438 -2.931 -1.168 1.00 81.38 95 ALA A CA 1
ATOM 736 C C . ALA A 1 95 ? -12.557 -2.540 -2.649 1.00 81.38 95 ALA A C 1
ATOM 738 O O . ALA A 1 95 ? -12.077 -3.258 -3.529 1.00 81.38 95 ALA A O 1
ATOM 739 N N . GLY A 1 96 ? -13.135 -1.372 -2.948 1.00 82.62 96 GLY A N 1
ATOM 740 C CA . GLY A 1 96 ? -13.206 -0.837 -4.311 1.00 82.62 96 GLY A CA 1
ATOM 741 C C . GLY A 1 96 ? -11.834 -0.595 -4.957 1.00 82.62 96 GLY A C 1
ATOM 742 O O . GLY A 1 96 ? -11.736 -0.570 -6.184 1.00 82.62 96 GLY A O 1
ATOM 743 N N . TRP A 1 97 ? -10.773 -0.454 -4.158 1.00 85.25 97 TRP A N 1
ATOM 744 C CA . TRP A 1 97 ? -9.412 -0.223 -4.643 1.00 85.25 97 TRP A CA 1
ATOM 745 C C . TRP A 1 97 ? -8.589 -1.491 -4.836 1.00 85.25 97 TRP A C 1
ATOM 747 O O . TRP A 1 97 ? -7.594 -1.441 -5.558 1.00 85.25 97 TRP A O 1
ATOM 757 N N . TYR A 1 98 ? -8.994 -2.626 -4.258 1.00 87.31 98 TYR A N 1
ATOM 758 C CA . TYR A 1 98 ? -8.212 -3.868 -4.310 1.00 87.31 98 TYR A CA 1
ATOM 759 C C . TYR A 1 98 ? -7.839 -4.305 -5.733 1.00 87.31 98 TYR A C 1
ATOM 761 O O . TYR A 1 98 ? -6.666 -4.602 -5.955 1.00 87.31 98 TYR A O 1
ATOM 769 N N . PRO A 1 99 ? -8.748 -4.273 -6.732 1.00 88.25 99 PRO A N 1
ATOM 770 C CA . PRO A 1 99 ? -8.390 -4.639 -8.101 1.00 88.25 99 PRO A CA 1
ATOM 771 C C . PRO A 1 99 ? -7.343 -3.701 -8.715 1.00 88.25 99 PRO A C 1
ATOM 773 O O . PRO A 1 99 ? -6.458 -4.151 -9.437 1.00 88.25 99 PRO A O 1
ATOM 776 N N . ILE A 1 100 ? -7.454 -2.400 -8.430 1.00 88.50 100 ILE A N 1
ATOM 777 C CA . ILE A 1 100 ? -6.582 -1.358 -8.987 1.00 88.50 100 ILE A CA 1
ATOM 778 C C . ILE A 1 100 ? -5.188 -1.481 -8.375 1.00 88.50 100 ILE A C 1
ATOM 780 O O . ILE A 1 100 ? -4.193 -1.461 -9.089 1.00 88.50 100 ILE A O 1
ATOM 784 N N . VAL A 1 101 ? -5.124 -1.645 -7.056 1.00 89.50 101 VAL A N 1
ATOM 785 C CA . VAL A 1 101 ? -3.875 -1.747 -6.300 1.00 89.50 101 VAL A CA 1
ATOM 786 C C . VAL A 1 101 ? -3.148 -3.061 -6.597 1.00 89.50 101 VAL A C 1
ATOM 788 O O . VAL A 1 101 ? -1.939 -3.039 -6.804 1.00 89.50 101 VAL A O 1
ATOM 791 N N . ALA A 1 102 ? -3.870 -4.180 -6.714 1.00 90.31 102 ALA A N 1
ATOM 792 C CA . ALA A 1 102 ? -3.281 -5.460 -7.107 1.00 90.31 102 ALA A CA 1
ATOM 793 C C . ALA A 1 102 ? -2.671 -5.409 -8.518 1.00 90.31 102 ALA A C 1
ATOM 795 O O . ALA A 1 102 ? -1.540 -5.846 -8.713 1.00 90.31 102 ALA A O 1
ATOM 796 N N . ASN A 1 103 ? -3.386 -4.830 -9.492 1.00 90.62 103 ASN A N 1
ATOM 797 C CA . ASN A 1 103 ? -2.859 -4.681 -10.849 1.00 90.62 103 ASN A CA 1
ATOM 798 C C . ASN A 1 103 ? -1.697 -3.680 -10.919 1.00 90.62 103 ASN A C 1
ATOM 800 O O . ASN A 1 103 ? -0.754 -3.885 -11.680 1.00 90.62 103 ASN A O 1
ATOM 804 N N . LEU A 1 104 ? -1.751 -2.608 -10.125 1.00 90.81 104 LEU A N 1
ATOM 805 C CA . LEU A 1 104 ? -0.651 -1.658 -10.012 1.00 90.81 104 LEU A CA 1
ATOM 806 C C . LEU A 1 104 ? 0.618 -2.353 -9.503 1.00 90.81 104 LEU A C 1
ATOM 808 O O . LEU A 1 104 ? 1.666 -2.183 -10.116 1.00 90.81 104 LEU A O 1
ATOM 812 N N . ASP A 1 105 ? 0.523 -3.171 -8.450 1.00 92.44 105 ASP A N 1
ATOM 813 C CA . ASP A 1 105 ? 1.679 -3.911 -7.929 1.00 92.44 105 ASP A CA 1
ATOM 814 C C . ASP A 1 105 ? 2.286 -4.855 -8.969 1.00 92.44 105 ASP A C 1
ATOM 816 O O . ASP A 1 105 ? 3.499 -4.851 -9.142 1.00 92.44 105 ASP A O 1
ATOM 820 N N . GLU A 1 106 ? 1.466 -5.597 -9.720 1.0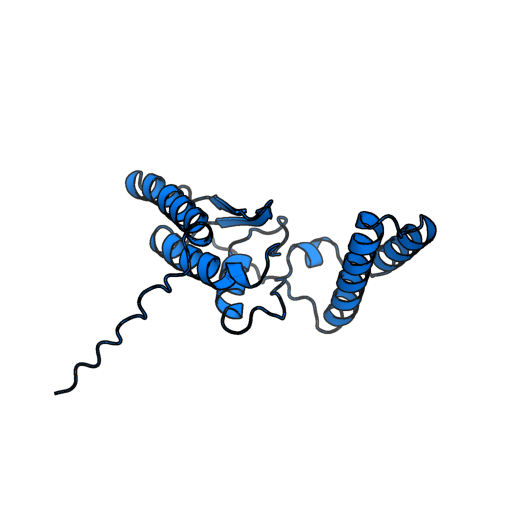0 90.88 106 GLU A N 1
ATOM 821 C CA . GLU A 1 106 ? 1.956 -6.473 -10.795 1.00 90.88 106 GLU A CA 1
ATOM 822 C C . GLU A 1 106 ? 2.757 -5.698 -11.849 1.00 90.88 106 GLU A C 1
ATOM 824 O O . GLU A 1 106 ? 3.809 -6.146 -12.305 1.00 90.88 106 GLU A O 1
ATOM 829 N N . ARG A 1 107 ? 2.270 -4.513 -12.229 1.00 91.31 107 ARG A N 1
ATOM 830 C CA . ARG A 1 107 ? 2.918 -3.665 -13.233 1.00 91.31 107 ARG A CA 1
ATOM 831 C C . ARG A 1 107 ? 4.199 -3.023 -12.709 1.00 91.31 107 ARG A C 1
ATOM 833 O O . ARG A 1 107 ? 5.169 -2.947 -13.456 1.00 91.31 107 ARG A O 1
ATOM 840 N N . LEU A 1 108 ? 4.213 -2.573 -11.454 1.00 89.44 108 LEU A N 1
ATOM 841 C CA . LEU A 1 108 ? 5.411 -2.010 -10.825 1.00 89.44 108 LEU A CA 1
ATOM 842 C C . LEU A 1 108 ? 6.472 -3.086 -10.598 1.00 89.44 108 LEU A C 1
ATOM 844 O O . LEU A 1 108 ? 7.622 -2.870 -10.958 1.00 89.44 108 LEU A O 1
ATOM 848 N N . ALA A 1 109 ? 6.079 -4.269 -10.121 1.00 89.75 109 ALA A N 1
ATOM 849 C CA . ALA A 1 109 ? 6.978 -5.406 -9.935 1.00 89.75 109 ALA A CA 1
ATOM 850 C C . ALA A 1 109 ? 7.594 -5.904 -11.254 1.00 89.75 109 ALA A C 1
ATOM 852 O O . ALA A 1 109 ? 8.696 -6.445 -11.251 1.00 89.75 109 ALA A O 1
ATOM 853 N N . ALA A 1 110 ? 6.898 -5.726 -12.383 1.00 89.19 110 ALA A N 1
ATOM 854 C CA . ALA A 1 110 ? 7.435 -6.036 -13.708 1.00 89.19 110 ALA A CA 1
ATOM 855 C C . ALA A 1 110 ? 8.482 -5.015 -14.195 1.00 89.19 110 ALA A C 1
ATOM 857 O O . ALA A 1 110 ? 9.322 -5.361 -15.023 1.00 89.19 110 ALA A O 1
ATOM 858 N N . ILE A 1 111 ? 8.421 -3.768 -13.710 1.00 88.12 111 ILE A N 1
ATOM 859 C CA . ILE A 1 111 ? 9.421 -2.724 -13.988 1.00 88.12 111 ILE A CA 1
ATOM 860 C C . ILE A 1 111 ? 10.623 -2.897 -13.061 1.00 88.12 111 ILE A C 1
ATOM 862 O O . ILE A 1 111 ? 11.765 -2.848 -13.512 1.00 88.12 111 ILE A O 1
ATOM 866 N N . ASP A 1 112 ? 10.348 -3.092 -11.777 1.00 87.81 112 ASP A N 1
ATOM 867 C CA . ASP A 1 112 ? 11.334 -3.186 -10.715 1.00 87.81 112 ASP A CA 1
ATOM 868 C C . ASP A 1 112 ? 10.865 -4.194 -9.668 1.00 87.81 112 ASP A C 1
ATOM 870 O O . ASP A 1 112 ? 9.976 -3.881 -8.882 1.00 87.81 112 ASP A O 1
ATOM 874 N N . PRO A 1 113 ? 11.425 -5.408 -9.627 1.00 88.44 113 PRO A N 1
ATOM 875 C CA . PRO A 1 113 ? 11.036 -6.406 -8.640 1.00 88.44 113 PRO A CA 1
ATOM 876 C C . PRO A 1 113 ? 11.291 -5.972 -7.194 1.00 88.44 113 PRO A C 1
ATOM 878 O O . PRO A 1 113 ? 10.552 -6.420 -6.313 1.00 88.44 113 PRO A O 1
ATOM 881 N N . ASP A 1 114 ? 12.260 -5.080 -6.964 1.00 87.31 114 ASP A N 1
ATOM 882 C CA . ASP A 1 114 ? 12.763 -4.686 -5.642 1.00 87.31 114 ASP A CA 1
ATOM 883 C C . ASP A 1 114 ? 12.213 -3.333 -5.163 1.00 87.31 114 ASP A C 1
ATOM 885 O O . ASP A 1 114 ? 12.644 -2.800 -4.139 1.00 87.31 114 ASP A O 1
ATOM 889 N N . TYR A 1 115 ? 11.220 -2.783 -5.870 1.00 90.88 115 TYR A N 1
ATOM 890 C CA . TYR A 1 115 ? 10.588 -1.533 -5.468 1.00 90.88 115 TYR A CA 1
ATOM 8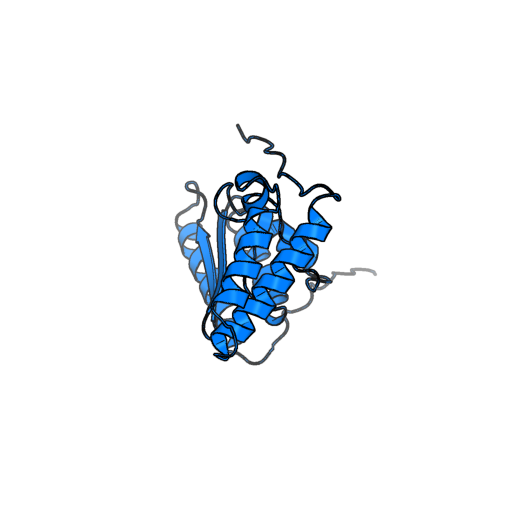91 C C . TYR A 1 115 ? 9.930 -1.652 -4.087 1.00 90.88 115 TYR A C 1
ATOM 893 O O . TYR A 1 115 ? 9.329 -2.679 -3.732 1.00 90.88 115 TYR A O 1
ATOM 901 N N . VAL A 1 116 ? 9.977 -0.553 -3.337 1.00 89.94 116 VAL A N 1
ATOM 902 C CA . VAL A 1 116 ? 9.435 -0.476 -1.979 1.00 89.94 116 VAL A CA 1
ATOM 903 C C . VAL A 1 116 ? 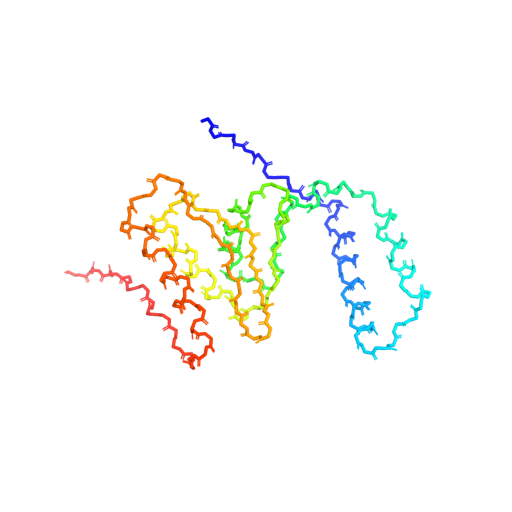8.157 0.347 -1.935 1.00 89.94 116 VAL A C 1
ATOM 905 O O . VAL A 1 116 ? 7.972 1.319 -2.677 1.00 89.94 116 VAL A O 1
ATOM 908 N N . VAL A 1 117 ? 7.268 -0.024 -1.021 1.00 90.75 117 VAL A N 1
ATOM 909 C CA . VAL A 1 117 ? 6.019 0.688 -0.749 1.00 90.75 117 VAL A CA 1
ATOM 910 C C . VAL A 1 117 ? 6.139 1.355 0.609 1.00 90.75 117 VAL A C 1
ATOM 912 O O . VAL A 1 117 ? 6.515 0.736 1.586 1.00 90.75 117 VAL A O 1
ATOM 915 N N . HIS A 1 118 ? 5.804 2.631 0.695 1.00 86.25 118 HIS A N 1
ATOM 916 C CA . HIS A 1 118 ? 5.844 3.371 1.953 1.00 86.25 118 HIS A CA 1
ATOM 917 C C . HIS A 1 118 ? 4.453 3.515 2.558 1.00 86.25 118 HIS A C 1
ATOM 919 O O . HIS A 1 118 ? 4.281 3.437 3.769 1.00 86.25 118 HIS A O 1
ATOM 925 N N . GLN A 1 119 ? 3.442 3.762 1.718 1.00 85.06 119 GLN A N 1
ATOM 926 C CA . GLN A 1 119 ? 2.073 3.934 2.186 1.00 85.06 119 GLN A CA 1
ATOM 927 C C . GLN A 1 119 ? 1.064 3.797 1.045 1.00 85.06 119 GLN A C 1
ATOM 929 O O . GLN A 1 119 ? 1.225 4.407 -0.015 1.00 85.06 119 GLN A O 1
ATOM 934 N N . VAL A 1 120 ? -0.041 3.097 1.311 1.00 87.25 120 VAL A N 1
ATOM 935 C CA . VAL A 1 120 ? -1.200 3.031 0.414 1.00 87.25 120 VAL A CA 1
ATOM 936 C C . VAL A 1 120 ? -2.450 3.490 1.164 1.00 87.25 120 VAL A C 1
ATOM 938 O O . VAL A 1 120 ? -2.832 2.904 2.178 1.00 87.25 120 VAL A O 1
ATOM 941 N N . LYS A 1 121 ? -3.078 4.575 0.697 1.00 84.75 121 LYS A N 1
ATOM 942 C CA . LYS A 1 121 ? -4.275 5.136 1.341 1.00 84.75 121 LYS A CA 1
ATOM 943 C C . LYS A 1 121 ? -5.222 5.819 0.372 1.00 84.75 121 LYS A C 1
ATOM 945 O O . LYS A 1 121 ? -4.796 6.362 -0.645 1.00 84.75 121 LYS A O 1
ATOM 950 N N . GLU A 1 122 ? -6.492 5.880 0.734 1.00 83.75 122 GLU A N 1
ATOM 951 C CA . GLU A 1 122 ? -7.455 6.769 0.100 1.00 83.75 122 GLU A CA 1
ATOM 952 C C . GLU A 1 122 ? -7.464 8.141 0.789 1.00 83.75 122 GLU A C 1
ATOM 954 O O . GLU A 1 122 ? -7.368 8.259 2.010 1.00 83.75 122 GLU A O 1
ATOM 959 N N . LYS A 1 123 ? -7.592 9.213 0.002 1.00 83.38 123 LYS A N 1
ATOM 960 C CA . LYS A 1 123 ? -7.912 10.546 0.517 1.00 83.38 123 LYS A CA 1
ATOM 961 C C . LYS A 1 123 ? -8.837 11.274 -0.454 1.00 83.38 123 LYS A C 1
ATOM 963 O O . LYS A 1 123 ? -8.468 11.462 -1.610 1.00 83.38 123 LYS A O 1
ATOM 968 N N . PHE A 1 124 ? -10.002 11.722 0.022 1.00 80.81 124 PHE A N 1
ATOM 969 C CA . PHE A 1 124 ? -11.003 12.459 -0.769 1.00 80.81 124 PHE A CA 1
ATOM 970 C C . PHE A 1 124 ? -11.403 11.758 -2.081 1.00 80.81 124 PHE A C 1
ATOM 972 O O . PHE A 1 124 ? -11.456 12.391 -3.133 1.00 80.81 124 PHE A O 1
ATOM 979 N N . GLY A 1 125 ? -11.629 10.441 -2.057 1.00 75.88 125 GLY A N 1
ATOM 980 C CA . GLY A 1 125 ? -11.995 9.706 -3.270 1.00 75.88 125 GLY A CA 1
ATOM 981 C C . GLY A 1 125 ? -10.818 9.337 -4.183 1.00 75.88 125 GLY A C 1
ATOM 982 O O . GLY A 1 125 ? -11.024 8.651 -5.185 1.00 75.88 125 GLY A O 1
ATOM 983 N N . ALA A 1 126 ? -9.586 9.739 -3.855 1.00 78.31 126 ALA A N 1
ATOM 984 C CA . ALA A 1 126 ? -8.396 9.476 -4.662 1.00 78.31 126 ALA A CA 1
ATOM 985 C C . ALA A 1 126 ? -7.410 8.533 -3.958 1.00 78.31 126 ALA A C 1
ATOM 987 O O . ALA A 1 126 ? -7.121 8.691 -2.769 1.00 78.31 126 ALA A O 1
ATOM 988 N N . LEU A 1 127 ? -6.846 7.588 -4.714 1.00 84.81 127 LEU A N 1
ATOM 989 C CA . LEU A 1 127 ? -5.793 6.694 -4.239 1.00 84.81 127 LEU A CA 1
ATOM 990 C C . LEU A 1 127 ? -4.465 7.442 -4.169 1.00 84.81 127 LEU A C 1
ATOM 992 O O . LEU A 1 127 ? -4.033 8.095 -5.121 1.00 84.81 127 LEU A O 1
ATOM 996 N N . ARG A 1 128 ? -3.791 7.308 -3.032 1.00 84.56 128 ARG A N 1
ATOM 997 C CA . ARG A 1 128 ? -2.410 7.719 -2.829 1.00 84.56 128 ARG A CA 1
ATOM 998 C C . ARG A 1 128 ? -1.567 6.474 -2.640 1.00 84.56 128 ARG A C 1
ATOM 1000 O O . ARG A 1 128 ? -1.728 5.758 -1.655 1.00 84.56 128 ARG A O 1
ATOM 1007 N N . TYR A 1 129 ? -0.680 6.260 -3.597 1.00 86.88 129 TYR A N 1
ATOM 1008 C CA . TYR A 1 129 ? 0.268 5.162 -3.613 1.00 86.88 129 TYR A CA 1
ATOM 1009 C C . TYR A 1 129 ? 1.670 5.763 -3.530 1.00 86.88 129 TYR A C 1
ATOM 1011 O O . TYR A 1 129 ? 2.132 6.384 -4.488 1.00 86.88 129 TYR A O 1
ATOM 1019 N N . TYR A 1 130 ? 2.287 5.678 -2.354 1.00 87.19 130 TYR A N 1
ATOM 1020 C CA . TYR A 1 130 ? 3.643 6.157 -2.111 1.00 87.19 130 TYR A CA 1
ATOM 1021 C C . TYR A 1 130 ? 4.593 4.972 -2.218 1.00 87.19 130 TYR A C 1
ATOM 1023 O O . TYR A 1 130 ? 4.616 4.119 -1.334 1.00 87.19 130 TYR A O 1
ATOM 1031 N N . SER A 1 131 ? 5.368 4.927 -3.292 1.00 89.50 131 SER A N 1
ATOM 1032 C CA . SER A 1 131 ? 6.391 3.915 -3.544 1.00 89.50 131 SER A CA 1
ATOM 1033 C C . SER A 1 131 ? 7.669 4.571 -4.041 1.00 89.50 131 SER A C 1
ATOM 1035 O O . SER A 1 131 ? 7.643 5.712 -4.509 1.00 89.50 131 SER A O 1
ATOM 1037 N N . ALA A 1 132 ? 8.779 3.852 -3.909 1.00 86.25 132 ALA A N 1
ATOM 1038 C CA . ALA A 1 132 ? 10.051 4.256 -4.477 1.00 86.25 132 ALA A CA 1
ATOM 1039 C C . ALA A 1 132 ? 10.642 3.110 -5.313 1.00 86.25 132 ALA A C 1
ATOM 1041 O O . ALA A 1 132 ? 10.589 1.959 -4.866 1.00 86.25 132 ALA A O 1
ATOM 1042 N N . PRO A 1 133 ? 11.174 3.419 -6.508 1.00 88.06 133 PRO A N 1
ATOM 1043 C CA . PRO A 1 133 ? 12.027 2.498 -7.246 1.00 88.06 133 PRO A CA 1
ATOM 1044 C C . PRO A 1 133 ? 13.316 2.184 -6.469 1.00 88.06 133 PRO A C 1
ATOM 1046 O O . PRO A 1 133 ? 13.741 2.982 -5.633 1.00 88.06 133 PRO A O 1
ATOM 1049 N N . SER A 1 134 ? 13.949 1.057 -6.779 1.00 85.38 134 SER A N 1
ATOM 1050 C CA . SER A 1 134 ? 15.312 0.732 -6.364 1.00 85.38 134 SER A CA 1
ATOM 1051 C C . SER A 1 134 ? 16.341 1.662 -7.025 1.00 85.38 134 SER A C 1
ATOM 1053 O O . SER A 1 134 ? 16.138 2.179 -8.129 1.00 85.38 134 SER A O 1
ATOM 1055 N N . ASP A 1 135 ? 17.468 1.886 -6.347 1.00 78.44 135 ASP A N 1
ATOM 1056 C CA . ASP A 1 135 ? 18.489 2.850 -6.788 1.00 78.44 135 ASP A CA 1
ATOM 1057 C C . ASP A 1 135 ? 19.197 2.439 -8.101 1.00 78.44 135 ASP A C 1
ATOM 1059 O O . ASP A 1 135 ? 19.739 3.292 -8.806 1.00 78.44 135 ASP A O 1
ATOM 1063 N N . ASP A 1 136 ? 19.145 1.153 -8.474 1.00 79.19 136 ASP A N 1
ATOM 1064 C CA . ASP A 1 136 ? 19.882 0.565 -9.606 1.00 79.19 136 ASP A CA 1
ATOM 1065 C C . ASP A 1 136 ? 19.095 0.535 -10.937 1.00 79.19 136 ASP A C 1
ATOM 1067 O O . ASP A 1 136 ? 19.542 -0.035 -11.939 1.00 79.19 136 ASP A O 1
ATOM 1071 N N . LEU A 1 137 ? 17.914 1.156 -10.996 1.00 78.56 137 LEU A N 1
ATOM 1072 C CA . LEU A 1 137 ? 17.090 1.170 -12.206 1.00 78.56 137 LEU A CA 1
ATOM 1073 C C . LEU A 1 137 ? 17.680 2.027 -13.330 1.00 78.56 137 LEU A C 1
ATOM 1075 O O . LEU A 1 137 ? 18.135 3.151 -13.124 1.00 78.56 137 LEU A O 1
ATOM 1079 N N . SER A 1 138 ? 17.562 1.547 -14.572 1.00 81.44 138 SER A N 1
ATOM 1080 C CA . SER A 1 138 ? 17.901 2.352 -15.754 1.00 81.44 138 SER A CA 1
ATOM 1081 C C . SER A 1 138 ? 17.021 3.607 -15.865 1.00 81.44 138 SER A C 1
ATOM 1083 O O . SER A 1 138 ? 15.848 3.590 -15.490 1.00 81.44 138 SER A O 1
ATOM 1085 N N . THR A 1 139 ? 17.540 4.679 -16.474 1.00 81.38 139 THR A N 1
ATOM 1086 C CA . THR A 1 139 ? 16.806 5.948 -16.661 1.00 81.38 139 THR A CA 1
ATOM 1087 C C . THR A 1 139 ? 15.442 5.766 -17.340 1.00 81.38 139 THR A C 1
ATOM 1089 O O . THR A 1 139 ? 14.482 6.437 -16.973 1.00 81.38 139 THR A O 1
ATOM 1092 N N . ALA A 1 140 ? 15.328 4.843 -18.301 1.00 78.00 140 ALA A N 1
ATOM 1093 C CA . ALA A 1 140 ? 14.063 4.564 -18.983 1.00 78.00 140 ALA A CA 1
ATOM 1094 C C . ALA A 1 140 ? 13.017 3.935 -18.044 1.00 78.00 140 ALA A C 1
ATOM 1096 O O . ALA A 1 140 ? 11.842 4.293 -18.097 1.00 78.00 140 ALA A O 1
ATOM 1097 N N . LEU A 1 141 ? 13.438 3.033 -17.152 1.00 79.38 141 LEU A N 1
ATOM 1098 C CA . LEU A 1 141 ? 12.544 2.405 -16.175 1.00 79.38 141 LEU A CA 1
ATOM 1099 C C . LEU A 1 141 ? 12.168 3.376 -15.047 1.00 79.38 141 LEU A C 1
ATOM 1101 O O . LEU A 1 141 ? 11.010 3.402 -14.636 1.00 79.38 141 LEU A O 1
ATOM 1105 N N . GLN A 1 142 ? 13.097 4.242 -14.626 1.00 78.31 142 GLN A N 1
ATOM 1106 C CA . GLN A 1 142 ? 12.811 5.323 -13.673 1.00 78.31 142 GLN A CA 1
ATOM 1107 C C . GLN A 1 142 ? 11.724 6.281 -14.186 1.00 78.31 142 GLN A C 1
ATOM 1109 O O . GLN A 1 142 ? 10.929 6.780 -13.394 1.00 78.31 142 GLN A O 1
ATOM 1114 N N . GLN A 1 143 ? 11.664 6.527 -15.501 1.00 82.12 143 GLN A N 1
ATOM 1115 C CA . GLN A 1 143 ? 10.613 7.342 -16.123 1.00 82.12 143 GLN A CA 1
ATOM 1116 C C . GLN A 1 143 ? 9.281 6.596 -16.262 1.00 82.12 143 GLN A C 1
ATOM 1118 O O . GLN A 1 143 ? 8.233 7.184 -16.021 1.00 82.12 143 GLN A O 1
ATOM 1123 N N . ALA A 1 144 ? 9.306 5.303 -16.599 1.00 81.31 144 ALA A N 1
ATOM 1124 C CA . ALA A 1 144 ? 8.090 4.500 -16.742 1.00 81.31 144 ALA A CA 1
ATOM 1125 C C . ALA A 1 144 ? 7.362 4.258 -15.403 1.00 81.31 144 ALA A C 1
ATOM 1127 O O . ALA A 1 144 ? 6.141 4.107 -15.371 1.00 81.31 144 ALA A O 1
ATOM 1128 N N . PHE A 1 145 ? 8.099 4.224 -14.290 1.00 83.75 145 PHE A N 1
ATOM 1129 C CA . PHE A 1 145 ? 7.564 3.955 -12.953 1.00 83.75 145 PHE A CA 1
ATOM 1130 C C . PHE A 1 145 ? 6.465 4.949 -12.496 1.00 83.75 145 PHE A C 1
ATOM 1132 O O . PHE A 1 145 ? 5.365 4.497 -12.159 1.00 83.75 145 PHE A O 1
ATOM 1139 N N . PRO A 1 146 ? 6.669 6.286 -12.510 1.00 83.25 146 PRO A N 1
ATOM 1140 C CA . PRO A 1 146 ? 5.620 7.245 -12.152 1.00 83.25 146 PRO A CA 1
ATOM 1141 C C . PRO A 1 146 ? 4.426 7.232 -13.120 1.00 83.25 146 PRO A C 1
ATOM 1143 O O . PRO A 1 146 ? 3.294 7.429 -12.672 1.00 83.25 146 PRO A O 1
ATOM 1146 N N . ASP A 1 147 ? 4.639 6.941 -14.408 1.00 85.81 147 ASP A N 1
ATOM 1147 C CA . ASP A 1 147 ? 3.564 6.891 -15.410 1.00 85.81 147 ASP A CA 1
ATOM 1148 C C . ASP A 1 147 ? 2.535 5.800 -15.089 1.00 85.81 147 ASP A C 1
ATOM 1150 O O . ASP A 1 147 ? 1.323 6.033 -15.146 1.00 85.81 147 ASP A O 1
ATOM 1154 N N . VAL A 1 148 ? 3.013 4.621 -14.678 1.00 86.00 148 VAL A N 1
ATOM 1155 C CA . VAL A 1 148 ? 2.165 3.497 -14.257 1.00 86.00 148 VAL A CA 1
ATOM 1156 C C . VAL A 1 148 ? 1.332 3.857 -13.023 1.00 86.00 148 VAL A C 1
ATOM 1158 O O . VAL A 1 148 ? 0.133 3.561 -12.968 1.00 86.00 148 VAL A O 1
ATOM 1161 N N . ILE A 1 149 ? 1.937 4.540 -12.048 1.00 84.12 149 ILE A N 1
ATOM 1162 C CA . ILE A 1 149 ? 1.244 4.994 -10.834 1.00 84.12 149 ILE A CA 1
ATOM 1163 C C . ILE A 1 149 ? 0.155 6.011 -11.190 1.00 84.12 149 ILE A C 1
ATOM 1165 O O . ILE A 1 149 ? -0.968 5.939 -10.682 1.00 84.12 149 ILE A O 1
ATOM 1169 N N . ASP A 1 150 ? 0.466 6.966 -12.060 1.00 84.06 150 ASP A N 1
ATOM 1170 C CA . ASP A 1 150 ? -0.477 8.009 -12.445 1.00 84.06 150 ASP A CA 1
ATOM 1171 C C . ASP A 1 150 ? -1.626 7.481 -13.307 1.00 84.06 150 ASP A C 1
ATOM 1173 O O . ASP A 1 150 ? -2.750 7.974 -13.201 1.00 84.06 150 ASP A O 1
ATOM 1177 N N . GLU A 1 151 ? -1.401 6.455 -14.125 1.00 82.81 151 GLU A N 1
ATOM 1178 C CA . GLU A 1 151 ? -2.478 5.749 -14.820 1.00 82.81 151 GLU A CA 1
ATOM 1179 C C . GLU A 1 151 ? -3.436 5.066 -13.835 1.00 82.81 151 GLU A C 1
ATOM 1181 O O . GLU A 1 151 ? -4.650 5.267 -13.919 1.00 82.81 151 GLU A O 1
ATOM 1186 N N . ALA A 1 152 ? -2.912 4.331 -12.849 1.00 80.75 152 ALA A N 1
ATOM 1187 C CA . ALA A 1 152 ? -3.733 3.648 -11.850 1.00 80.75 152 ALA A CA 1
ATOM 1188 C C . ALA A 1 152 ? -4.598 4.626 -11.033 1.00 80.75 152 AL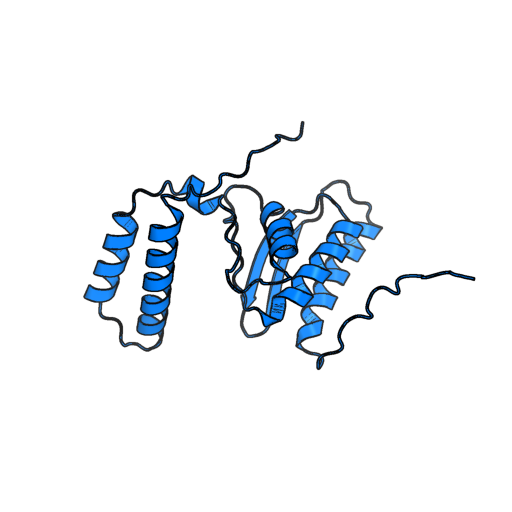A A C 1
ATOM 1190 O O . ALA A 1 152 ? -5.781 4.365 -10.797 1.00 80.75 152 ALA A O 1
ATOM 1191 N N 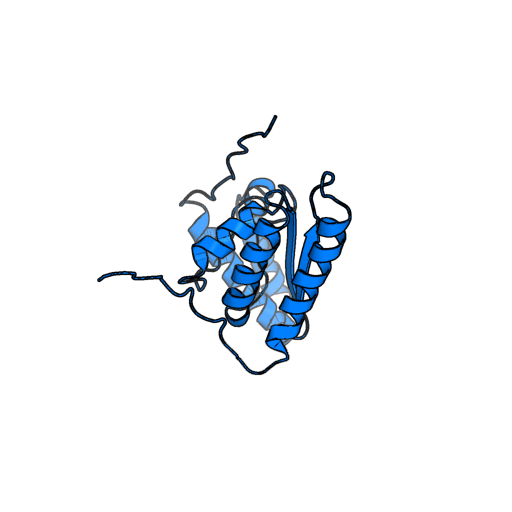. LYS A 1 153 ? -4.063 5.805 -10.679 1.00 79.06 153 LYS A N 1
ATOM 1192 C CA . LYS A 1 153 ? -4.834 6.871 -10.008 1.00 79.06 153 LYS A CA 1
ATOM 1193 C C . LYS A 1 153 ? -6.027 7.362 -10.841 1.00 79.06 153 LYS A C 1
ATOM 1195 O O . LYS A 1 153 ? -7.038 7.771 -10.270 1.00 79.06 153 LYS A O 1
ATOM 1200 N N . ARG A 1 154 ? -5.936 7.324 -12.176 1.00 75.75 154 ARG A N 1
ATOM 1201 C CA . ARG A 1 154 ? -7.001 7.775 -13.094 1.00 75.75 154 ARG A CA 1
ATOM 1202 C C . ARG A 1 154 ? -8.113 6.738 -13.280 1.00 75.75 154 ARG A C 1
ATOM 1204 O O . ARG A 1 154 ? -9.223 7.119 -13.645 1.00 75.75 154 ARG A O 1
ATOM 1211 N N . MET A 1 155 ? -7.874 5.458 -12.987 1.00 70.25 155 MET A N 1
ATOM 1212 C CA . MET A 1 155 ? -8.845 4.387 -13.259 1.00 70.25 155 MET A CA 1
ATOM 1213 C C . MET A 1 155 ? -10.141 4.480 -12.438 1.00 70.25 155 MET A C 1
ATOM 1215 O O . MET A 1 155 ? -11.179 4.055 -12.929 1.00 70.25 155 MET A O 1
ATOM 1219 N N . ARG A 1 156 ? -10.147 5.086 -11.240 1.00 63.38 156 ARG A N 1
ATOM 1220 C CA . ARG A 1 156 ? -11.403 5.308 -10.483 1.00 63.38 156 ARG A CA 1
ATOM 1221 C C . ARG A 1 156 ? -12.241 6.474 -11.031 1.00 63.38 156 ARG A C 1
ATOM 1223 O O . ARG A 1 156 ? -13.440 6.530 -10.780 1.00 63.38 156 ARG A O 1
ATOM 1230 N N . LEU A 1 157 ? -11.631 7.394 -11.786 1.00 53.09 157 LEU A N 1
ATOM 1231 C CA . LEU A 1 157 ? -12.323 8.532 -12.413 1.00 53.09 157 LEU A CA 1
ATOM 1232 C C . LEU A 1 157 ? -13.021 8.142 -13.730 1.00 53.09 157 LEU A C 1
ATOM 1234 O O . LEU A 1 157 ? -13.931 8.843 -14.170 1.00 53.09 157 LEU A O 1
ATOM 1238 N N . GLY A 1 158 ? -12.631 7.020 -14.345 1.00 47.91 158 GLY A N 1
ATOM 1239 C CA . GLY A 1 158 ? -13.296 6.435 -15.509 1.00 47.91 158 GLY A CA 1
ATOM 1240 C C . GLY A 1 158 ? -14.263 5.330 -15.089 1.00 47.91 158 GLY A C 1
ATOM 1241 O O . GLY A 1 158 ? -13.903 4.434 -14.335 1.00 47.91 158 GLY A O 1
ATOM 1242 N N . LYS A 1 159 ? -15.508 5.367 -15.572 1.00 39.97 159 LYS A N 1
ATOM 1243 C CA . LYS A 1 159 ? -16.488 4.294 -15.342 1.00 39.97 159 LYS A CA 1
ATOM 1244 C C . LYS A 1 159 ? -15.893 2.926 -15.708 1.00 39.97 159 LYS A C 1
ATOM 1246 O O . LYS A 1 159 ? -15.245 2.790 -16.744 1.00 39.97 159 LYS A O 1
ATOM 1251 N N . GLY A 1 160 ? -16.137 1.943 -14.840 1.00 40.47 160 GLY A N 1
ATOM 1252 C CA . GLY A 1 160 ? -15.509 0.625 -14.845 1.00 40.47 160 GLY A CA 1
ATOM 1253 C C . GLY A 1 160 ? -15.374 -0.006 -16.227 1.00 40.47 160 GLY A C 1
ATOM 1254 O O . GLY A 1 160 ? -16.361 -0.376 -16.856 1.00 40.47 160 GLY A O 1
ATOM 1255 N N . THR A 1 161 ? -14.130 -0.179 -16.657 1.00 38.59 161 THR A N 1
ATOM 1256 C CA . THR A 1 161 ? -13.781 -1.150 -17.689 1.00 38.59 161 THR A CA 1
ATOM 1257 C C . THR A 1 161 ? -12.867 -2.165 -17.010 1.00 38.59 161 THR A C 1
ATOM 1259 O O . THR A 1 161 ? -11.766 -1.791 -16.606 1.00 38.59 161 THR A O 1
ATOM 1262 N N . PRO A 1 162 ? -13.314 -3.411 -16.770 1.00 40.53 162 PRO A N 1
ATOM 1263 C CA . PRO A 1 162 ? -12.430 -4.427 -16.221 1.00 40.53 162 PRO A CA 1
ATOM 1264 C C . PRO A 1 162 ? -11.300 -4.715 -17.226 1.00 40.53 162 PRO A C 1
ATOM 1266 O O . PRO A 1 162 ? -11.554 -4.719 -18.435 1.00 40.53 162 PRO A O 1
ATOM 1269 N N . PRO A 1 163 ? -10.062 -4.949 -16.756 1.00 39.88 163 PRO A N 1
ATOM 1270 C CA . PRO A 1 163 ? -8.948 -5.283 -17.633 1.00 39.88 163 PRO A CA 1
ATOM 1271 C C . PRO A 1 163 ? -9.223 -6.604 -18.371 1.00 39.88 163 PRO A C 1
ATOM 1273 O O . PRO A 1 163 ? -9.913 -7.479 -17.831 1.00 39.88 163 PRO A O 1
ATOM 1276 N N . PRO A 1 164 ? -8.712 -6.773 -19.605 1.00 33.41 164 PRO A N 1
ATOM 1277 C CA . PRO A 1 164 ? -8.910 -7.996 -20.365 1.00 33.41 164 PRO A CA 1
ATOM 1278 C C . PRO A 1 164 ? -8.319 -9.174 -19.589 1.00 33.41 164 PRO A C 1
ATOM 1280 O O . PRO A 1 164 ? -7.127 -9.195 -19.284 1.00 33.41 164 PRO A O 1
ATOM 1283 N N . ALA A 1 165 ? -9.172 -10.152 -19.269 1.00 41.56 165 ALA A N 1
ATOM 1284 C CA . ALA A 1 165 ? -8.749 -11.431 -18.722 1.00 41.56 165 ALA A CA 1
ATOM 1285 C C . ALA A 1 165 ? -7.617 -11.989 -19.592 1.00 41.56 165 ALA A C 1
ATOM 1287 O O . ALA A 1 165 ? -7.746 -12.037 -20.821 1.00 41.56 165 ALA A O 1
ATOM 1288 N N . GLN A 1 166 ? -6.513 -12.376 -18.946 1.00 40.91 166 GLN A N 1
ATOM 1289 C CA . GLN A 1 166 ? -5.401 -13.065 -19.587 1.00 40.91 166 GLN A CA 1
ATOM 1290 C C . GLN A 1 166 ? -5.981 -14.189 -20.446 1.00 40.91 166 GLN A C 1
ATOM 1292 O O . GLN A 1 166 ? -6.618 -15.117 -19.944 1.00 40.91 166 GLN A O 1
ATOM 1297 N N . ARG A 1 167 ? -5.830 -14.061 -21.767 1.00 33.91 167 ARG A N 1
ATOM 1298 C CA . ARG A 1 167 ? -6.199 -15.115 -22.702 1.00 33.91 167 ARG A CA 1
ATOM 1299 C C . ARG A 1 167 ? -5.280 -16.290 -22.407 1.00 33.91 167 ARG A C 1
ATOM 1301 O O . ARG A 1 167 ? -4.131 -16.298 -22.836 1.00 33.91 167 ARG A O 1
ATOM 1308 N N . ALA A 1 168 ? -5.794 -17.269 -21.671 1.00 36.03 168 ALA A N 1
ATOM 1309 C CA . ALA A 1 168 ? -5.241 -18.606 -21.676 1.00 36.03 168 ALA A CA 1
ATOM 1310 C C . ALA A 1 168 ? -5.260 -19.080 -23.134 1.00 36.03 168 ALA A C 1
ATOM 1312 O O . ALA A 1 168 ? -6.314 -19.359 -23.708 1.00 36.03 168 ALA A O 1
ATOM 1313 N N . SER A 1 169 ? -4.084 -19.081 -23.757 1.00 36.66 169 SER A N 1
ATOM 1314 C CA . SER A 1 169 ? -3.845 -19.701 -25.052 1.00 36.66 169 SER A CA 1
ATOM 1315 C C . SER A 1 169 ? -3.997 -21.209 -24.894 1.00 36.66 169 SER A C 1
ATOM 1317 O O . SER A 1 169 ? -3.020 -21.938 -24.756 1.00 36.66 169 SER A O 1
ATOM 1319 N N . SER A 1 170 ? -5.236 -21.693 -24.909 1.00 36.88 170 SER A N 1
ATOM 1320 C CA . SER A 1 170 ? -5.529 -23.096 -25.173 1.00 36.88 170 SER A CA 1
ATOM 1321 C C . SER A 1 170 ? -5.352 -23.334 -26.671 1.00 36.88 170 SER A C 1
ATOM 1323 O O . SER A 1 170 ? -6.309 -23.312 -27.442 1.00 36.88 170 SER A O 1
ATOM 1325 N N . LEU A 1 171 ? -4.099 -23.520 -27.094 1.00 38.25 171 LEU A N 1
ATOM 1326 C CA . LEU A 1 171 ? -3.802 -24.144 -28.376 1.00 38.25 171 LEU A CA 1
ATOM 1327 C C . LEU A 1 171 ? -4.037 -25.649 -28.200 1.00 38.25 171 LEU A C 1
ATOM 1329 O O . LEU A 1 171 ? -3.238 -26.367 -27.604 1.00 38.25 171 LEU A O 1
ATOM 1333 N N . THR A 1 172 ? -5.178 -26.131 -28.673 1.00 45.69 172 THR A N 1
ATOM 1334 C CA . THR A 1 172 ? -5.400 -27.556 -28.919 1.00 45.69 172 THR A CA 1
ATOM 1335 C C . THR A 1 172 ? -6.187 -27.679 -30.210 1.00 45.69 172 THR A C 1
ATOM 1337 O O . THR A 1 172 ? -7.412 -27.586 -30.191 1.00 45.69 172 THR A O 1
ATOM 1340 N N . ARG A 1 173 ? -5.478 -27.860 -31.326 1.00 47.28 173 ARG A N 1
ATOM 1341 C CA . ARG A 1 173 ? -5.705 -28.972 -32.254 1.00 47.28 173 ARG A CA 1
ATOM 1342 C C . ARG A 1 173 ? -4.592 -29.065 -33.284 1.00 47.28 173 ARG A C 1
ATOM 1344 O O . ARG A 1 173 ? -4.173 -27.994 -33.769 1.00 47.28 173 ARG A O 1
#

Foldseek 3Di:
DDPPPPQQADPPVQPVLVVVLVVLVVVLVVCVVVVNDDPVSVVVSVVSVVPPPDDPQSQQRHADQDPPCVVLSVLLSLQLVLADRPLRSDAADDNVCSLLSSVLCVVLCVLAVNKHWRYWHDDPQFTDTDIDHDPPHDPVSNVVSVVSVVVSRCQSVDDDDDPDDPPPPPPDD

Organism: NCBI:txid339268

pLDDT: mean 72.02, std 16.05, range [27.81, 92.44]

Sequence (173 aa):
MSADGAIPELSDRQEMPWRAVTSDLREMGERVCDGTATTEDTHAALNRLISCDIDPETLCNTLCIPPDAGRYAEALERILRRIPDGWGRWISHDAGWYPIVANLDERLAAIDPDYVVHQVKEKFGALRYYSAPSDDLSTALQQAFPDVIDEAKRMRLGKGTPPPAQRASSLTR

Radius of gyration: 19.48 Å; chains: 1; bounding box: 44×44×62 Å